Protein AF-A0A3P6BWA5-F1 (afdb_monomer_lite)

Structure (mmCIF, N/CA/C/O backbone):
data_AF-A0A3P6BWA5-F1
#
_entry.id   AF-A0A3P6BWA5-F1
#
loop_
_atom_site.group_PDB
_atom_site.id
_atom_site.type_symbol
_atom_site.label_atom_id
_atom_site.label_alt_id
_atom_site.label_comp_id
_atom_site.label_asym_id
_atom_site.label_entity_id
_atom_site.label_seq_id
_atom_site.pdbx_PDB_ins_code
_atom_site.Cartn_x
_atom_site.Cartn_y
_atom_site.Cartn_z
_atom_site.occupancy
_atom_site.B_iso_or_equiv
_atom_site.auth_seq_id
_atom_site.auth_comp_id
_atom_site.auth_asym_id
_atom_site.auth_atom_id
_atom_site.pdbx_PDB_model_num
ATOM 1 N N . MET A 1 1 ? -13.172 -17.574 16.813 1.00 36.91 1 MET A N 1
ATOM 2 C CA . MET A 1 1 ? -14.258 -17.615 15.814 1.00 36.91 1 MET A CA 1
ATOM 3 C C . MET A 1 1 ? -13.708 -16.958 14.559 1.00 36.91 1 MET A C 1
ATOM 5 O O . MET A 1 1 ? -13.456 -15.763 14.593 1.00 36.91 1 MET A O 1
ATOM 9 N N . LEU A 1 2 ? -13.372 -17.737 13.526 1.00 39.84 2 LEU A N 1
ATOM 10 C CA . LEU A 1 2 ? -12.941 -17.176 12.243 1.00 39.84 2 LEU A CA 1
ATOM 11 C C . LEU A 1 2 ? -14.168 -16.511 11.616 1.00 39.84 2 LEU A C 1
ATOM 13 O O . LEU A 1 2 ? -15.135 -17.195 11.285 1.00 39.84 2 LEU A O 1
ATOM 17 N N . LEU A 1 3 ? -14.155 -15.180 11.544 1.00 53.38 3 LEU A N 1
ATOM 18 C CA . LEU A 1 3 ? -15.090 -14.431 10.709 1.00 53.38 3 LEU A CA 1
ATOM 19 C C . LEU A 1 3 ? -14.993 -15.007 9.293 1.00 53.38 3 LEU A C 1
ATOM 21 O O . LEU A 1 3 ? -13.889 -15.309 8.837 1.00 53.38 3 LEU A O 1
ATOM 25 N N . ALA A 1 4 ? -16.138 -15.225 8.643 1.00 65.06 4 ALA A N 1
ATOM 26 C CA . ALA A 1 4 ? -16.186 -15.714 7.270 1.00 65.06 4 ALA A CA 1
ATOM 27 C C . ALA A 1 4 ? -15.177 -14.932 6.412 1.00 65.06 4 ALA A C 1
ATOM 29 O O . ALA A 1 4 ? -15.074 -13.711 6.544 1.00 65.06 4 ALA A O 1
ATOM 30 N N . GLY A 1 5 ? -14.390 -15.647 5.602 1.00 67.75 5 GLY A N 1
ATOM 31 C CA . GLY A 1 5 ? -13.383 -15.028 4.744 1.00 67.75 5 GLY A CA 1
ATOM 32 C C . GLY A 1 5 ? -13.990 -13.964 3.823 1.00 67.75 5 GLY A C 1
ATOM 33 O O . GLY A 1 5 ? -15.204 -13.922 3.614 1.00 67.75 5 GLY A O 1
ATOM 34 N N . VAL A 1 6 ? -13.143 -13.102 3.260 1.00 75.12 6 VAL A N 1
ATOM 35 C CA . VAL A 1 6 ? -13.567 -12.060 2.309 1.00 75.12 6 VAL A CA 1
ATOM 36 C C . VAL A 1 6 ? -14.347 -12.712 1.164 1.00 75.12 6 VAL A C 1
ATOM 38 O O . VAL A 1 6 ? -13.850 -13.646 0.541 1.00 75.12 6 VAL A O 1
ATOM 41 N N . HIS A 1 7 ? -15.571 -12.261 0.880 1.00 76.06 7 HIS A N 1
ATOM 42 C CA . HIS A 1 7 ? -16.375 -12.840 -0.203 1.00 76.06 7 HIS A CA 1
ATOM 43 C C . HIS A 1 7 ? -15.682 -12.625 -1.558 1.00 76.06 7 HIS A C 1
ATOM 45 O O . HIS A 1 7 ? -15.179 -11.538 -1.822 1.00 76.06 7 HIS A O 1
ATOM 51 N N . SER A 1 8 ? -15.738 -13.617 -2.452 1.00 78.31 8 SER A N 1
ATOM 52 C CA . SER A 1 8 ? -15.139 -13.579 -3.802 1.00 78.31 8 SER A CA 1
ATOM 53 C C . SER A 1 8 ? -15.430 -12.318 -4.630 1.00 78.31 8 SER A C 1
ATOM 55 O O . SER A 1 8 ? -14.598 -11.919 -5.428 1.00 78.31 8 SER A O 1
ATOM 57 N N . ARG A 1 9 ? -16.572 -11.646 -4.427 1.00 80.00 9 ARG A N 1
ATOM 58 C CA . ARG A 1 9 ? -16.915 -10.379 -5.100 1.00 80.00 9 ARG A CA 1
ATOM 59 C C . ARG A 1 9 ? -15.994 -9.207 -4.740 1.00 80.00 9 ARG A C 1
ATOM 61 O O . ARG A 1 9 ? -16.037 -8.186 -5.412 1.00 80.00 9 ARG A O 1
ATOM 68 N N . TYR A 1 10 ? -15.261 -9.329 -3.637 1.00 75.38 10 TYR A N 1
ATOM 69 C CA . TYR A 1 10 ? -14.281 -8.359 -3.152 1.00 75.38 10 TYR A CA 1
ATOM 70 C C . TYR A 1 10 ? -12.844 -8.864 -3.338 1.00 75.38 10 TYR A C 1
ATOM 72 O O . TYR A 1 10 ? -11.907 -8.225 -2.866 1.00 75.38 10 TYR A O 1
ATOM 80 N N . GLN A 1 11 ? -12.684 -10.026 -3.978 1.00 75.50 11 GLN A N 1
ATOM 81 C CA . GLN A 1 11 ? -11.392 -10.595 -4.322 1.00 75.50 11 GLN A CA 1
ATOM 82 C C . GLN A 1 11 ? -11.085 -10.332 -5.798 1.00 75.50 11 GLN A C 1
ATOM 84 O O . GLN A 1 11 ? -11.992 -10.267 -6.630 1.00 75.50 11 GLN A O 1
ATOM 89 N N . SER A 1 12 ? -9.806 -10.212 -6.123 1.00 70.88 12 SER A N 1
ATOM 90 C CA . SER A 1 12 ? -9.309 -10.223 -7.492 1.00 70.88 12 SER A CA 1
ATOM 91 C C . SER A 1 12 ? -9.090 -11.642 -8.011 1.00 70.88 12 SER A C 1
ATOM 93 O O . SER A 1 12 ? -9.309 -12.626 -7.302 1.00 70.88 12 SER A O 1
ATOM 95 N N . GLU A 1 13 ? -8.650 -11.761 -9.266 1.00 70.50 13 GLU A N 1
ATOM 96 C CA . GLU A 1 13 ? -8.336 -13.049 -9.901 1.00 70.50 13 GLU A CA 1
ATOM 97 C C . GLU A 1 13 ? -7.227 -13.817 -9.163 1.00 70.50 13 GLU A C 1
ATOM 99 O O . GLU A 1 13 ? -7.197 -15.043 -9.201 1.00 70.50 13 GLU A O 1
ATOM 104 N N . SER A 1 14 ? -6.354 -13.112 -8.434 1.00 66.62 14 SER A N 1
ATOM 105 C CA . SER A 1 14 ? -5.323 -13.701 -7.571 1.00 66.62 14 SER A CA 1
ATOM 106 C C . SER A 1 14 ? -5.822 -14.028 -6.157 1.00 66.62 14 SER A C 1
ATOM 108 O O . SER A 1 14 ? -5.020 -14.342 -5.280 1.00 66.62 14 SER A O 1
ATOM 110 N N . HIS A 1 15 ? -7.134 -13.937 -5.911 1.00 68.62 15 HIS A N 1
ATOM 111 C CA . HIS A 1 15 ? -7.774 -14.068 -4.596 1.00 68.62 15 HIS A CA 1
ATOM 112 C C . HIS A 1 15 ? -7.349 -13.012 -3.558 1.00 68.62 15 HIS A C 1
ATOM 114 O O . HIS A 1 15 ? -7.723 -13.104 -2.386 1.00 68.62 15 HIS A O 1
ATOM 120 N N . GLY A 1 16 ? -6.594 -11.995 -3.984 1.00 69.12 16 GLY A N 1
ATOM 121 C CA . GLY A 1 16 ? -6.207 -10.842 -3.178 1.00 69.12 16 GLY A CA 1
ATOM 122 C C . GLY A 1 16 ? -7.238 -9.718 -3.229 1.00 69.12 16 GLY A C 1
ATOM 123 O O . GLY A 1 16 ? -8.313 -9.857 -3.801 1.00 69.12 16 GLY A O 1
ATOM 124 N N . VAL A 1 17 ? -6.909 -8.577 -2.629 1.00 73.75 17 VAL A N 1
ATOM 125 C CA . VAL A 1 17 ? -7.704 -7.349 -2.742 1.00 73.75 17 VAL A CA 1
ATOM 126 C C . VAL A 1 17 ? -6.917 -6.358 -3.590 1.00 73.75 17 VAL A C 1
ATOM 128 O O . VAL A 1 17 ? -5.851 -5.916 -3.178 1.00 73.75 17 VAL A O 1
ATOM 131 N N . ASP A 1 18 ? -7.456 -5.965 -4.743 1.00 69.06 18 ASP A N 1
ATOM 132 C CA . ASP A 1 18 ? -6.756 -5.041 -5.652 1.00 69.06 18 ASP A CA 1
ATOM 133 C C . ASP A 1 18 ? -7.045 -3.560 -5.349 1.00 69.06 18 ASP A C 1
ATOM 135 O O . ASP A 1 18 ? -6.235 -2.673 -5.650 1.00 69.06 18 ASP A O 1
ATOM 139 N N . ARG A 1 19 ? -8.225 -3.271 -4.784 1.00 78.31 19 ARG A N 1
ATOM 140 C CA . ARG A 1 19 ? -8.726 -1.917 -4.510 1.00 78.31 19 ARG A CA 1
ATOM 141 C C . ARG A 1 19 ? -9.339 -1.843 -3.121 1.00 78.31 19 ARG A C 1
ATOM 143 O O . ARG A 1 19 ? -10.356 -2.474 -2.841 1.00 78.31 19 ARG A O 1
ATOM 150 N N . LEU A 1 20 ? -8.726 -1.045 -2.250 1.00 85.00 20 LEU A N 1
ATOM 151 C CA . LEU A 1 20 ? -9.186 -0.874 -0.870 1.00 85.00 20 LEU A CA 1
ATOM 152 C C . LEU A 1 20 ? -10.557 -0.188 -0.803 1.00 85.00 20 LEU A C 1
ATOM 154 O O . LEU A 1 20 ? -11.307 -0.398 0.144 1.00 85.00 20 LEU A O 1
ATOM 158 N N . GLU A 1 21 ? -10.911 0.606 -1.809 1.00 86.88 21 GLU A N 1
ATOM 159 C CA . GLU A 1 21 ? -12.203 1.285 -1.897 1.00 86.88 21 GLU A CA 1
ATOM 160 C C . GLU A 1 21 ? -13.352 0.282 -2.036 1.00 86.88 21 GLU A C 1
ATOM 162 O O . GLU A 1 21 ? -14.410 0.465 -1.432 1.00 86.88 21 GLU A O 1
ATOM 167 N N . ASP A 1 22 ? -13.118 -0.808 -2.769 1.00 84.38 22 ASP A N 1
ATOM 168 C CA . ASP A 1 22 ? -14.119 -1.844 -3.022 1.00 84.38 22 ASP A CA 1
ATOM 169 C C . ASP A 1 22 ? -14.401 -2.678 -1.761 1.00 84.38 22 ASP A C 1
ATOM 171 O O . ASP A 1 22 ? -15.480 -3.258 -1.628 1.00 84.38 22 ASP A O 1
ATOM 175 N N . LEU A 1 23 ? -13.479 -2.678 -0.789 1.00 85.31 23 LEU A N 1
ATOM 176 C CA . LEU A 1 23 ? -13.683 -3.288 0.527 1.00 85.31 23 LEU A CA 1
ATOM 177 C C . LEU A 1 23 ? -14.547 -2.451 1.465 1.00 85.31 23 LEU A C 1
ATOM 179 O O . LEU A 1 23 ? -15.034 -2.987 2.459 1.00 85.31 23 LEU A O 1
ATOM 183 N N . ARG A 1 24 ? -14.754 -1.158 1.197 1.00 88.56 24 ARG A N 1
ATOM 184 C CA . ARG A 1 24 ? -15.470 -0.281 2.133 1.00 88.56 24 ARG A CA 1
ATOM 185 C C . ARG A 1 24 ? -16.857 -0.816 2.520 1.00 88.56 24 ARG A C 1
ATOM 187 O O . ARG A 1 24 ? -17.118 -0.858 3.722 1.00 88.56 24 ARG A O 1
ATOM 194 N N . PRO A 1 25 ? -17.718 -1.272 1.585 1.00 87.88 25 PRO A N 1
ATOM 195 C CA . PRO A 1 25 ? -19.013 -1.850 1.945 1.00 87.88 25 PRO A CA 1
ATOM 196 C C . PRO A 1 25 ? -18.857 -3.105 2.807 1.00 87.88 25 PRO A C 1
ATOM 198 O O . PRO A 1 25 ? -19.543 -3.261 3.805 1.00 87.88 25 PRO A O 1
ATOM 201 N N . PHE A 1 26 ? -17.900 -3.978 2.478 1.00 86.06 26 PHE A N 1
ATOM 202 C CA . PHE A 1 26 ? -17.639 -5.181 3.269 1.00 86.06 26 PHE A CA 1
ATOM 203 C C . PHE A 1 26 ? -17.232 -4.840 4.709 1.00 86.06 26 PHE A C 1
ATOM 205 O O . PHE A 1 26 ? -17.772 -5.404 5.658 1.00 86.06 26 PHE A O 1
ATOM 212 N N . MET A 1 27 ? -16.311 -3.890 4.873 1.00 88.00 27 MET A N 1
ATOM 213 C CA . MET A 1 27 ? -15.753 -3.522 6.173 1.00 88.00 27 MET A CA 1
ATOM 214 C C . MET A 1 27 ? -16.751 -2.744 7.040 1.00 88.00 27 MET A C 1
ATOM 216 O O . MET A 1 27 ? -16.836 -2.995 8.242 1.00 88.00 27 MET A O 1
ATOM 220 N N . VAL A 1 28 ? -17.505 -1.811 6.451 1.00 91.12 28 VAL A N 1
ATOM 221 C CA . VAL A 1 28 ? -18.445 -0.951 7.187 1.00 91.12 28 VAL A CA 1
ATOM 222 C C . VAL A 1 28 ? -19.795 -1.639 7.375 1.00 91.12 28 VAL A C 1
ATOM 224 O O . VAL A 1 28 ? -20.250 -1.779 8.509 1.00 91.12 28 VAL A O 1
ATOM 227 N N . ASP A 1 29 ? -20.416 -2.133 6.301 1.00 89.12 29 ASP A N 1
ATOM 228 C CA . ASP A 1 29 ? -21.755 -2.740 6.372 1.00 89.12 29 ASP A CA 1
ATOM 229 C C . ASP A 1 29 ? -21.708 -4.107 7.071 1.00 89.12 29 ASP A C 1
ATOM 231 O O . ASP A 1 29 ? -22.666 -4.511 7.727 1.00 89.12 29 ASP A O 1
ATOM 235 N N . GLY A 1 30 ? -20.568 -4.803 6.981 1.00 85.88 30 GLY A N 1
ATOM 236 C CA . GLY A 1 30 ? -20.289 -6.018 7.748 1.00 85.88 30 GLY A CA 1
ATOM 237 C C . GLY A 1 30 ? -19.991 -5.771 9.232 1.00 85.88 30 GLY A C 1
ATOM 238 O O . GLY A 1 30 ? -19.834 -6.731 9.982 1.00 85.88 30 GLY A O 1
ATOM 239 N N . GLY A 1 31 ? -19.905 -4.509 9.670 1.00 86.50 31 GLY A N 1
ATOM 240 C CA . GLY A 1 31 ? -19.686 -4.137 11.070 1.00 86.50 31 GLY A CA 1
ATOM 241 C C . GLY A 1 31 ? -18.262 -4.369 11.587 1.00 86.50 31 GLY A C 1
ATOM 242 O O . GLY A 1 31 ? -18.056 -4.360 12.800 1.00 86.50 31 GLY A O 1
ATOM 243 N N . TYR A 1 32 ? -17.278 -4.571 10.703 1.00 85.19 32 TYR A N 1
ATOM 244 C CA . TYR A 1 32 ? -15.873 -4.768 11.086 1.00 85.19 32 TYR A CA 1
ATOM 245 C C . TYR A 1 32 ? -15.211 -3.464 11.537 1.00 85.19 32 TYR A C 1
ATOM 247 O O . TYR A 1 32 ? -14.385 -3.466 12.448 1.00 85.19 32 TYR A O 1
ATOM 255 N N . VAL A 1 33 ? -15.570 -2.345 10.905 1.00 86.44 33 VAL A N 1
ATOM 256 C CA . VAL A 1 33 ? -15.115 -1.000 11.274 1.00 86.44 33 VAL A CA 1
ATOM 257 C C . VAL A 1 33 ? -16.279 -0.022 11.219 1.00 86.44 33 VAL A C 1
ATOM 259 O O . VAL A 1 33 ? -17.200 -0.173 10.423 1.00 86.44 33 VAL A O 1
ATOM 262 N N . ARG A 1 34 ? -16.224 1.028 12.044 1.00 89.75 34 ARG A N 1
ATOM 263 C CA . ARG A 1 34 ? -17.218 2.111 12.000 1.00 89.75 34 ARG A CA 1
ATOM 264 C C . ARG A 1 34 ? -17.107 2.939 10.718 1.00 89.75 34 ARG A C 1
ATOM 266 O O . ARG A 1 34 ? -18.112 3.389 10.182 1.00 89.75 34 ARG A O 1
ATOM 273 N N . GLU A 1 35 ? -15.882 3.178 10.268 1.00 91.12 35 GLU A N 1
ATOM 274 C CA . GLU A 1 35 ? -15.579 3.969 9.084 1.00 91.12 35 GLU A CA 1
ATOM 275 C C . GLU A 1 35 ? -14.278 3.461 8.461 1.00 91.12 35 GLU A C 1
ATOM 277 O O . GLU A 1 35 ? -13.362 3.041 9.168 1.00 91.12 35 GLU A O 1
ATOM 282 N N . MET A 1 36 ? -14.206 3.512 7.133 1.00 90.88 36 MET A N 1
ATOM 283 C CA . MET A 1 36 ? -12.998 3.237 6.365 1.00 90.88 36 MET A CA 1
ATOM 284 C C . MET A 1 36 ? -12.712 4.436 5.464 1.00 90.88 36 MET A C 1
ATOM 286 O O . MET A 1 36 ? -13.554 4.815 4.645 1.00 90.88 36 MET A O 1
ATOM 290 N N . ILE A 1 37 ? -11.526 5.018 5.632 1.00 91.56 37 ILE A N 1
ATOM 291 C CA . ILE A 1 37 ? -11.030 6.157 4.857 1.00 91.56 37 ILE A CA 1
ATOM 292 C C . ILE A 1 37 ? -9.836 5.665 4.049 1.00 91.56 37 ILE A C 1
ATOM 294 O O . ILE A 1 37 ? -8.871 5.153 4.615 1.00 91.56 37 ILE A O 1
ATOM 298 N N . VAL A 1 38 ? -9.911 5.806 2.728 1.00 91.62 38 VAL A N 1
ATOM 299 C CA . VAL A 1 38 ? -8.822 5.427 1.825 1.00 91.62 38 VAL A CA 1
ATOM 300 C C . VAL A 1 38 ? -8.097 6.689 1.375 1.00 91.62 38 VAL A C 1
ATOM 302 O O . VAL A 1 38 ? -8.711 7.610 0.837 1.00 91.62 38 VAL A O 1
ATOM 305 N N . HIS A 1 39 ? -6.789 6.732 1.617 1.00 92.56 39 HIS A N 1
ATOM 306 C CA . HIS A 1 39 ? -5.918 7.825 1.202 1.00 92.56 39 HIS A CA 1
ATOM 307 C C . HIS A 1 39 ? -5.071 7.391 0.007 1.00 92.56 39 HIS A C 1
ATOM 309 O O . HIS A 1 39 ? -4.518 6.292 -0.013 1.00 92.56 39 HIS A O 1
ATOM 315 N N . HIS A 1 40 ? -4.934 8.274 -0.978 1.00 90.38 40 HIS A N 1
ATOM 316 C CA . HIS A 1 40 ? -4.129 8.014 -2.164 1.00 90.38 40 HIS A CA 1
ATOM 317 C C . HIS A 1 40 ? -2.837 8.811 -2.133 1.00 90.38 40 HIS A C 1
ATOM 319 O O . HIS A 1 40 ? -2.862 10.029 -1.957 1.00 90.38 40 HIS A O 1
ATOM 325 N N . ARG A 1 41 ? -1.719 8.128 -2.395 1.00 88.56 41 ARG A N 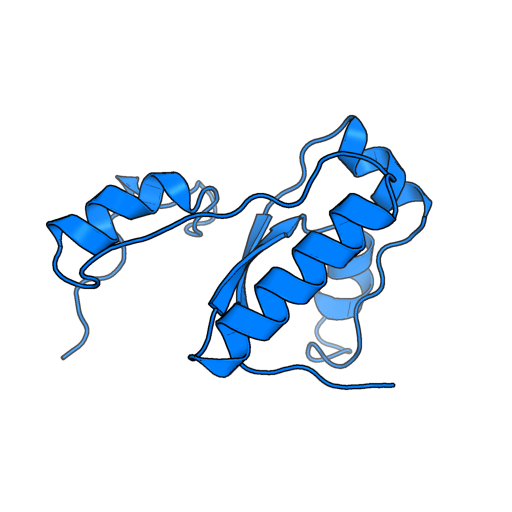1
ATOM 326 C CA . ARG A 1 41 ? -0.441 8.798 -2.626 1.00 88.56 41 ARG A CA 1
ATOM 327 C C . ARG A 1 41 ? -0.564 9.725 -3.848 1.00 88.56 41 ARG A C 1
ATOM 329 O O . ARG A 1 41 ? -1.057 9.256 -4.883 1.00 88.56 41 ARG A O 1
ATOM 336 N N . PRO A 1 42 ? -0.102 10.987 -3.769 1.00 86.81 42 PRO A N 1
ATOM 337 C CA . PRO A 1 42 ? -0.116 11.906 -4.902 1.00 86.81 42 PRO A CA 1
ATOM 338 C C . PRO A 1 42 ? 0.625 11.308 -6.099 1.00 86.81 42 PRO A C 1
ATOM 340 O O . PRO A 1 42 ? 1.684 10.686 -5.945 1.00 86.81 42 PRO A O 1
ATOM 343 N N . ARG A 1 43 ? 0.071 11.489 -7.302 1.00 80.38 43 ARG A N 1
ATOM 344 C CA . ARG A 1 43 ? 0.733 11.088 -8.547 1.00 80.38 43 ARG A CA 1
ATOM 345 C C . ARG A 1 43 ? 1.667 12.210 -8.990 1.00 80.38 43 ARG A C 1
ATOM 347 O O . ARG A 1 43 ? 1.194 13.267 -9.385 1.00 80.38 43 ARG A O 1
ATOM 354 N N . GLY A 1 44 ? 2.975 11.969 -8.945 1.00 81.00 44 GLY A N 1
ATOM 355 C CA . GLY A 1 44 ? 3.990 12.925 -9.388 1.00 81.00 44 GLY A CA 1
ATOM 356 C C . GLY A 1 44 ? 5.188 12.993 -8.446 1.00 81.00 44 GLY A C 1
ATOM 357 O O . GLY A 1 44 ? 5.302 12.208 -7.509 1.00 81.00 44 GLY A O 1
ATOM 358 N N . PHE A 1 45 ? 6.071 13.958 -8.702 1.00 83.38 45 PHE A N 1
ATOM 359 C CA . PHE A 1 45 ? 7.333 14.138 -7.975 1.00 83.38 45 PHE A CA 1
ATOM 360 C C . PHE A 1 45 ? 7.391 15.460 -7.195 1.00 83.38 45 PHE A C 1
ATOM 362 O O . PHE A 1 45 ? 8.471 15.958 -6.888 1.00 83.38 45 PHE A O 1
ATOM 369 N N . VAL A 1 46 ? 6.235 16.059 -6.884 1.00 91.00 46 VAL A N 1
ATOM 370 C CA . VAL A 1 46 ? 6.181 17.271 -6.057 1.00 91.00 46 VAL A CA 1
ATOM 371 C C . VAL A 1 46 ? 6.573 16.899 -4.629 1.00 91.00 46 VAL A C 1
ATOM 373 O O . VAL A 1 46 ? 5.796 16.286 -3.903 1.00 91.00 46 VAL A O 1
ATOM 376 N N . GLN A 1 47 ? 7.793 17.264 -4.231 1.00 90.94 47 GLN A N 1
ATOM 377 C CA . GLN A 1 47 ? 8.382 16.843 -2.957 1.00 90.94 47 GLN A CA 1
ATOM 378 C C . GLN A 1 47 ? 7.515 17.203 -1.743 1.00 90.94 47 GLN A C 1
ATOM 380 O O . GLN A 1 47 ? 7.396 16.398 -0.827 1.00 90.94 47 GLN A O 1
ATOM 385 N N . ALA A 1 48 ? 6.896 18.388 -1.744 1.00 94.31 48 ALA A N 1
ATOM 386 C CA . ALA A 1 48 ? 6.030 18.829 -0.651 1.00 94.31 48 ALA A CA 1
ATOM 387 C C . ALA A 1 48 ? 4.836 17.880 -0.455 1.00 94.31 48 ALA A C 1
ATOM 389 O O . ALA A 1 48 ? 4.633 17.376 0.642 1.00 94.31 48 ALA A O 1
ATOM 390 N N . GLU A 1 49 ? 4.125 17.541 -1.533 1.00 93.25 49 GLU A N 1
ATOM 391 C CA . GLU A 1 49 ? 2.979 16.626 -1.479 1.00 93.25 49 GLU A CA 1
ATOM 392 C C . GLU A 1 49 ? 3.388 15.212 -1.050 1.00 93.25 49 GLU A C 1
ATOM 394 O O . GLU A 1 49 ? 2.654 14.539 -0.325 1.00 93.25 49 GLU A O 1
ATOM 399 N N . GLN A 1 50 ? 4.565 14.749 -1.487 1.00 90.25 50 GLN A N 1
ATOM 400 C CA . GLN A 1 50 ? 5.095 13.455 -1.058 1.00 90.25 50 GLN A CA 1
ATOM 401 C C . GLN A 1 50 ? 5.403 13.464 0.442 1.00 90.25 50 GLN A C 1
ATOM 403 O O . GLN A 1 50 ? 4.976 12.553 1.144 1.00 90.25 50 GLN A O 1
ATOM 408 N N . ASN A 1 51 ? 6.067 14.507 0.945 1.00 93.56 51 ASN A N 1
ATOM 409 C CA . ASN A 1 51 ? 6.375 14.650 2.369 1.00 93.56 51 ASN A CA 1
ATOM 410 C C . ASN A 1 51 ? 5.104 14.731 3.226 1.00 93.56 51 ASN A C 1
ATOM 412 O O . ASN A 1 51 ? 5.033 14.088 4.271 1.00 93.56 51 ASN A O 1
ATOM 416 N N . ASP A 1 52 ? 4.093 15.474 2.774 1.00 95.31 52 ASP A N 1
ATOM 417 C CA . ASP A 1 52 ? 2.804 15.574 3.463 1.00 95.31 52 ASP A CA 1
ATOM 418 C C . ASP A 1 52 ? 2.104 14.212 3.549 1.00 95.31 52 ASP A C 1
ATOM 420 O O . ASP A 1 52 ? 1.513 13.870 4.577 1.00 95.31 52 ASP A O 1
ATOM 424 N N . PHE A 1 53 ? 2.211 13.399 2.494 1.00 94.44 53 PHE A N 1
ATOM 425 C CA . PHE A 1 53 ? 1.668 12.045 2.489 1.00 94.44 53 PHE A CA 1
ATOM 426 C C . PHE A 1 53 ? 2.432 11.101 3.427 1.00 94.44 53 PHE A C 1
ATOM 428 O O . PHE A 1 53 ? 1.801 10.329 4.148 1.00 94.44 53 PHE A O 1
ATOM 435 N N . GLU A 1 54 ? 3.764 11.177 3.474 1.00 92.81 54 GLU A N 1
ATOM 436 C CA . GLU A 1 54 ? 4.552 10.397 4.439 1.00 92.81 54 GLU A CA 1
ATOM 437 C C . GLU A 1 54 ? 4.190 10.800 5.883 1.00 92.81 54 GLU A C 1
ATOM 439 O O . GLU A 1 54 ? 3.878 9.938 6.704 1.00 92.81 54 GLU A O 1
ATOM 444 N N . MET A 1 55 ? 4.088 12.103 6.187 1.00 95.19 55 MET A N 1
ATOM 445 C CA . MET A 1 55 ? 3.635 12.583 7.504 1.00 95.19 55 MET A CA 1
ATOM 446 C C . MET A 1 55 ? 2.232 12.079 7.867 1.00 95.19 55 MET A C 1
ATOM 448 O O . MET A 1 55 ? 1.964 11.761 9.029 1.00 95.19 55 MET A O 1
ATOM 452 N N . LEU A 1 56 ? 1.318 11.990 6.897 1.00 95.50 56 LEU A N 1
ATOM 453 C CA . LEU A 1 56 ? -0.004 11.403 7.111 1.00 95.50 56 LEU A CA 1
ATOM 454 C C . LEU A 1 56 ? 0.099 9.935 7.547 1.00 95.50 56 LEU A C 1
ATOM 456 O O . LEU A 1 56 ? -0.559 9.556 8.516 1.00 95.50 56 LEU A O 1
ATOM 460 N N . ILE A 1 57 ? 0.922 9.123 6.874 1.00 94.06 57 ILE A N 1
ATOM 461 C CA . ILE A 1 57 ? 1.127 7.712 7.238 1.00 94.06 57 ILE A CA 1
ATOM 462 C C . ILE A 1 57 ? 1.655 7.609 8.670 1.00 94.06 57 ILE A C 1
ATOM 464 O O . ILE A 1 57 ? 1.122 6.832 9.462 1.00 94.06 57 ILE A O 1
ATOM 468 N N . GLU A 1 58 ? 2.648 8.421 9.033 1.00 94.06 58 GLU A N 1
ATOM 469 C CA . GLU A 1 58 ? 3.209 8.422 10.387 1.00 94.06 58 GLU A CA 1
ATOM 470 C C . GLU A 1 58 ? 2.164 8.782 11.452 1.00 94.06 58 GLU A C 1
ATOM 472 O O . GLU A 1 58 ? 2.046 8.102 12.475 1.00 94.06 58 GLU A O 1
ATOM 477 N N . ASN A 1 59 ? 1.353 9.810 11.191 1.00 95.19 59 ASN A N 1
ATOM 478 C CA . ASN A 1 59 ? 0.278 10.235 12.087 1.00 95.19 59 ASN A CA 1
ATOM 479 C C . ASN A 1 59 ? -0.817 9.170 12.252 1.00 95.19 59 ASN A C 1
ATOM 481 O O . ASN A 1 59 ? -1.444 9.086 13.313 1.00 95.19 59 ASN A O 1
ATOM 485 N N . LEU A 1 60 ? -1.078 8.374 11.212 1.00 94.44 60 LEU A N 1
ATOM 486 C CA . LEU A 1 60 ? -2.009 7.248 11.276 1.00 94.44 60 LEU A CA 1
ATOM 487 C C . LEU A 1 60 ? -1.403 6.074 12.055 1.00 94.44 60 LEU A C 1
ATOM 489 O O . LEU A 1 60 ? -2.065 5.543 12.946 1.00 94.44 60 LEU A O 1
ATOM 493 N N . LEU A 1 61 ? -0.136 5.736 11.798 1.00 93.81 61 LEU A N 1
ATOM 494 C CA . LEU A 1 61 ? 0.583 4.667 12.498 1.00 93.81 61 LEU A CA 1
ATOM 495 C C . LEU A 1 61 ? 0.702 4.910 14.005 1.00 93.81 61 LEU A C 1
ATOM 497 O O . LEU A 1 61 ? 0.635 3.965 14.787 1.00 93.81 61 LEU A O 1
ATOM 501 N N . ALA A 1 62 ? 0.803 6.171 14.432 1.00 93.19 62 ALA A N 1
ATOM 502 C CA . ALA A 1 62 ? 0.785 6.535 15.849 1.00 93.19 62 ALA A CA 1
ATOM 503 C C . ALA A 1 62 ? -0.529 6.157 16.566 1.00 93.19 62 ALA A C 1
ATOM 505 O O . ALA A 1 62 ? -0.553 6.050 17.792 1.00 93.19 62 ALA A O 1
ATOM 506 N N . LYS A 1 63 ? -1.627 5.962 15.822 1.00 92.38 63 LYS A N 1
ATOM 507 C CA . LYS A 1 63 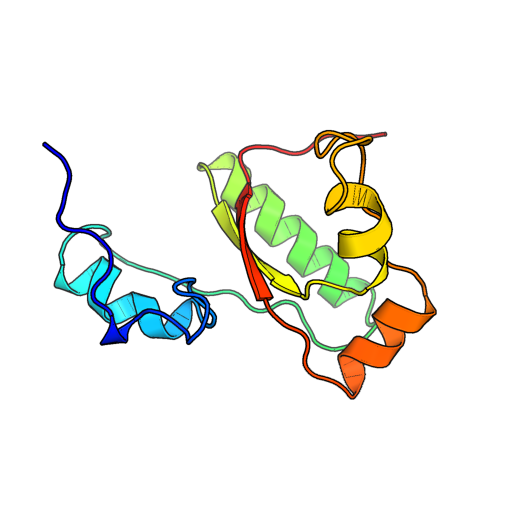? -2.938 5.565 16.363 1.00 92.38 63 LYS A CA 1
ATOM 508 C C . LYS A 1 63 ? -3.169 4.055 16.298 1.00 92.38 63 LYS A C 1
ATOM 510 O O . LYS A 1 63 ? -3.988 3.544 17.058 1.00 92.38 63 LYS A O 1
ATOM 515 N N . GLY A 1 64 ? -2.478 3.351 15.404 1.00 90.44 64 GLY A N 1
ATOM 516 C CA . GLY A 1 64 ? -2.582 1.905 15.244 1.00 90.44 64 GLY A CA 1
ATOM 517 C C . GLY A 1 64 ? -2.089 1.420 13.878 1.00 90.44 64 GLY A C 1
ATOM 518 O O . GLY A 1 64 ? -1.657 2.225 13.056 1.00 90.44 64 GLY A O 1
ATOM 519 N N . PRO A 1 65 ? -2.160 0.104 13.617 1.00 91.50 65 PRO A N 1
ATOM 520 C CA . PRO A 1 65 ? -1.730 -0.469 12.347 1.00 91.50 65 PRO A CA 1
ATOM 521 C C . PRO A 1 65 ? -2.513 0.093 11.157 1.00 91.50 65 PRO A C 1
ATOM 523 O O . PRO A 1 65 ? -3.723 0.313 11.246 1.00 91.50 65 PRO A O 1
ATOM 526 N N . VAL A 1 66 ? -1.832 0.283 10.028 1.00 92.44 66 VAL A N 1
ATOM 527 C CA . VAL A 1 66 ? -2.412 0.867 8.811 1.00 92.44 66 VAL A CA 1
ATOM 528 C C . VAL A 1 66 ? -2.349 -0.147 7.678 1.00 92.44 66 VAL A C 1
ATOM 530 O O . VAL A 1 66 ? -1.278 -0.650 7.347 1.00 92.44 66 VAL A O 1
ATOM 533 N N . VAL A 1 67 ? -3.493 -0.438 7.060 1.00 90.62 67 VAL A N 1
ATOM 534 C CA . VAL A 1 67 ? -3.540 -1.243 5.834 1.00 90.62 67 VAL A CA 1
ATOM 535 C C . VAL A 1 67 ? -3.127 -0.365 4.659 1.00 90.62 67 VAL A C 1
ATOM 537 O O . VAL A 1 67 ? -3.701 0.704 4.454 1.00 90.62 67 VAL A O 1
ATOM 540 N N . VAL A 1 68 ? -2.159 -0.821 3.871 1.00 90.62 68 VAL A N 1
ATOM 541 C CA . VAL A 1 68 ? -1.699 -0.129 2.664 1.00 90.62 68 VAL A CA 1
ATOM 542 C C . VAL A 1 68 ? -1.732 -1.068 1.472 1.00 90.62 68 VAL A C 1
ATOM 544 O O . VAL A 1 68 ? -1.479 -2.262 1.601 1.00 90.62 68 VAL A O 1
ATOM 547 N N . ALA A 1 69 ? -2.030 -0.513 0.302 1.00 89.31 69 ALA A N 1
ATOM 548 C CA . ALA A 1 69 ? -1.844 -1.184 -0.974 1.00 89.31 69 ALA A CA 1
ATOM 549 C C . ALA A 1 69 ? -0.689 -0.503 -1.709 1.00 89.31 69 ALA A C 1
ATOM 551 O O . ALA A 1 69 ? -0.714 0.719 -1.886 1.00 89.31 69 ALA A O 1
ATOM 552 N N . PHE A 1 70 ? 0.305 -1.275 -2.133 1.00 87.75 70 PHE A N 1
ATOM 553 C CA . PHE A 1 70 ? 1.429 -0.766 -2.915 1.00 87.75 70 PHE A CA 1
ATOM 554 C C . PHE A 1 70 ? 1.554 -1.512 -4.242 1.00 87.75 70 PHE A C 1
ATOM 556 O O . PHE A 1 70 ? 1.072 -2.634 -4.389 1.00 87.75 70 PHE A O 1
ATOM 563 N N . ASP A 1 71 ? 2.154 -0.836 -5.218 1.00 88.38 71 ASP A N 1
ATOM 564 C CA . ASP A 1 71 ? 2.422 -1.385 -6.542 1.00 88.38 71 ASP A CA 1
ATOM 565 C C . ASP A 1 71 ? 3.610 -2.363 -6.433 1.00 88.38 71 ASP A C 1
ATOM 567 O O . ASP A 1 71 ? 4.673 -1.993 -5.932 1.00 88.38 71 ASP A O 1
ATOM 571 N N . VAL A 1 72 ? 3.419 -3.607 -6.872 1.00 87.62 72 VAL A N 1
ATOM 572 C CA . VAL A 1 72 ? 4.459 -4.642 -6.909 1.00 87.62 72 VAL A CA 1
ATOM 573 C C . VAL A 1 72 ? 5.274 -4.442 -8.176 1.00 87.62 72 VAL A C 1
ATOM 575 O O . VAL A 1 72 ? 4.786 -4.656 -9.288 1.00 87.62 72 VAL A O 1
ATOM 578 N N . PHE A 1 73 ? 6.505 -3.973 -8.005 1.00 89.44 73 PHE A N 1
ATOM 579 C CA . PHE A 1 73 ? 7.433 -3.785 -9.111 1.00 89.44 73 PHE A CA 1
ATOM 580 C C . PHE A 1 73 ? 8.208 -5.075 -9.414 1.00 89.44 73 PHE A C 1
ATOM 582 O O . PHE A 1 73 ? 8.376 -5.890 -8.508 1.00 89.44 73 PHE A O 1
ATOM 589 N N . PRO A 1 74 ? 8.732 -5.248 -10.641 1.00 88.06 74 PRO A N 1
ATOM 590 C CA . PRO A 1 74 ? 9.566 -6.402 -10.977 1.00 88.06 74 PRO A CA 1
ATOM 591 C C . PRO A 1 74 ? 10.732 -6.614 -10.001 1.00 88.06 74 PRO A C 1
ATOM 593 O O . PRO A 1 74 ? 10.936 -7.730 -9.537 1.00 88.06 74 PRO A O 1
ATOM 596 N N . SER A 1 75 ? 11.418 -5.539 -9.586 1.00 88.62 75 SER A N 1
ATOM 597 C CA . SER A 1 75 ? 12.504 -5.629 -8.595 1.00 88.62 75 SER A CA 1
ATOM 598 C C . SER A 1 75 ? 12.060 -6.183 -7.239 1.00 88.62 75 SER A C 1
ATOM 600 O O . SER A 1 75 ? 12.850 -6.829 -6.558 1.00 88.62 75 SER A O 1
ATOM 602 N N . TYR A 1 76 ? 10.799 -5.979 -6.844 1.00 87.44 76 TYR A N 1
ATOM 603 C CA . TYR A 1 76 ? 10.270 -6.554 -5.610 1.00 87.44 76 TYR A CA 1
ATOM 604 C C . TYR A 1 76 ? 10.187 -8.080 -5.702 1.00 87.44 76 TYR A C 1
ATOM 606 O O . TYR A 1 76 ? 10.572 -8.776 -4.767 1.00 87.44 7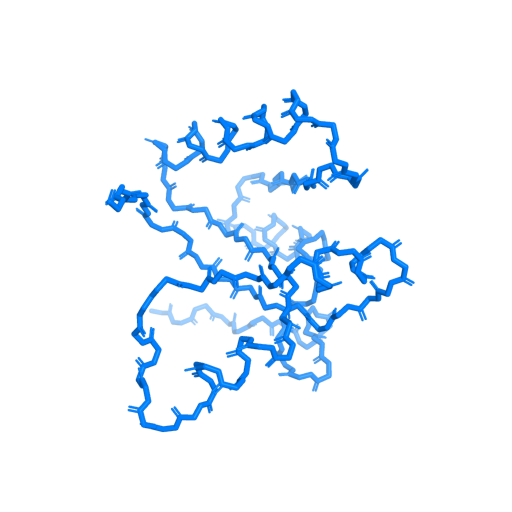6 TYR A O 1
ATOM 614 N N . GLU A 1 77 ? 9.688 -8.607 -6.822 1.00 82.44 77 GLU A N 1
ATOM 615 C CA . GLU A 1 77 ? 9.597 -10.055 -7.036 1.00 82.44 77 GLU A CA 1
ATOM 616 C C . GLU A 1 77 ? 10.986 -10.686 -7.156 1.00 82.44 77 GLU A C 1
ATOM 618 O O . GLU A 1 77 ? 11.225 -11.742 -6.572 1.00 82.44 77 GLU A O 1
ATOM 623 N N . ASP A 1 78 ? 11.917 -10.012 -7.831 1.00 82.75 78 ASP A N 1
ATOM 624 C CA . ASP A 1 78 ? 13.296 -10.482 -7.967 1.00 82.75 78 ASP A CA 1
ATOM 625 C C . ASP A 1 78 ? 14.033 -10.527 -6.616 1.00 82.75 78 ASP A C 1
ATOM 627 O O . ASP A 1 78 ? 14.786 -11.465 -6.356 1.00 82.75 78 ASP A O 1
ATOM 631 N N . GLU A 1 79 ? 13.827 -9.533 -5.743 1.00 80.56 79 GLU A N 1
ATOM 632 C CA . GLU A 1 79 ? 14.513 -9.437 -4.446 1.00 80.56 79 GLU A CA 1
ATOM 633 C C . GLU A 1 79 ? 13.843 -10.253 -3.333 1.00 80.56 79 GLU A C 1
ATOM 635 O O . GLU A 1 79 ? 14.533 -10.800 -2.468 1.00 80.56 79 GLU A O 1
ATOM 640 N N . PHE A 1 80 ? 12.509 -10.318 -3.324 1.00 80.38 80 PHE A N 1
ATOM 641 C CA . PHE A 1 80 ? 11.722 -10.850 -2.205 1.00 80.38 80 PHE A CA 1
ATOM 642 C C . PHE A 1 80 ? 10.801 -12.016 -2.586 1.00 80.38 80 PHE A C 1
ATOM 644 O O . PHE A 1 80 ? 10.281 -12.683 -1.691 1.00 80.38 80 PHE A O 1
ATOM 651 N N . GLY A 1 81 ? 10.595 -12.287 -3.877 1.00 69.69 81 GLY A N 1
ATOM 652 C CA . GLY A 1 81 ? 9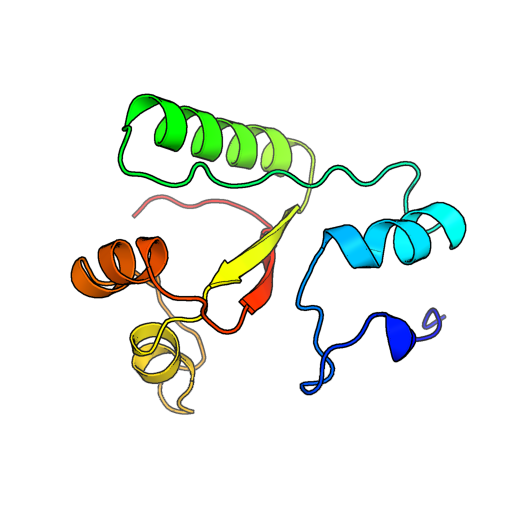.735 -13.371 -4.371 1.00 69.69 81 GLY A CA 1
ATOM 653 C C . GLY A 1 81 ? 10.404 -14.747 -4.394 1.00 69.69 81 GLY A C 1
ATOM 654 O O . GLY A 1 81 ? 9.742 -15.759 -4.614 1.00 69.69 81 GLY A O 1
ATOM 655 N N . SER A 1 82 ? 11.708 -14.808 -4.151 1.00 63.56 82 SER A N 1
ATOM 656 C CA . SER A 1 82 ? 12.490 -16.038 -4.192 1.00 63.56 82 SER A CA 1
ATOM 657 C C . SER A 1 82 ? 12.816 -16.603 -2.805 1.00 63.56 82 SER A C 1
ATOM 659 O O . SER A 1 82 ? 13.215 -15.860 -1.904 1.00 63.56 82 SER A O 1
ATOM 661 N N . ASP A 1 83 ? 12.766 -17.934 -2.671 1.00 60.47 83 ASP A N 1
ATOM 662 C CA . ASP A 1 83 ? 12.979 -18.686 -1.419 1.00 60.47 83 ASP A CA 1
ATOM 663 C C . ASP A 1 83 ? 14.296 -18.372 -0.678 1.00 60.47 83 ASP A C 1
ATOM 665 O O . ASP A 1 83 ? 14.420 -18.652 0.514 1.00 60.47 83 ASP A O 1
ATOM 669 N N . TRP A 1 84 ? 15.291 -17.793 -1.357 1.00 56.91 84 TRP A N 1
ATOM 670 C CA . TRP A 1 84 ? 16.608 -17.513 -0.785 1.00 56.91 84 TRP A CA 1
ATOM 671 C C . TRP A 1 84 ? 16.680 -16.252 0.086 1.00 56.91 84 TRP A C 1
ATOM 673 O O . TRP A 1 84 ? 17.558 -16.190 0.943 1.00 56.91 84 TRP A O 1
ATOM 683 N N . ASN A 1 85 ? 15.764 -15.288 -0.070 1.00 57.56 85 ASN A N 1
ATOM 684 C CA . ASN A 1 85 ? 15.810 -14.024 0.680 1.00 57.56 85 ASN A CA 1
ATOM 685 C C . ASN A 1 85 ? 14.777 -13.906 1.811 1.00 57.56 85 ASN A C 1
ATOM 687 O O . ASN A 1 85 ? 14.799 -12.914 2.533 1.00 57.56 85 ASN A O 1
ATOM 691 N N . LEU A 1 86 ? 13.896 -14.898 2.016 1.00 65.75 86 LEU A N 1
ATOM 692 C CA . LEU A 1 86 ? 12.904 -14.961 3.114 1.00 65.75 86 LEU A CA 1
ATOM 693 C C . LEU A 1 86 ? 12.149 -13.642 3.406 1.00 65.75 86 LEU A C 1
ATOM 695 O O . LEU A 1 86 ? 11.716 -13.410 4.536 1.00 65.75 86 LEU A O 1
ATOM 699 N N . GLY A 1 87 ? 11.991 -12.754 2.421 1.00 69.19 87 GLY A N 1
ATOM 700 C CA . GLY A 1 87 ? 11.357 -11.457 2.652 1.00 69.19 87 GLY A CA 1
ATOM 701 C C . GLY A 1 87 ? 12.200 -10.451 3.462 1.00 69.19 87 GLY A C 1
ATOM 702 O O . GLY A 1 87 ? 11.639 -9.491 3.985 1.00 69.19 87 GLY A O 1
ATOM 703 N N . GLN A 1 88 ? 13.508 -10.666 3.643 1.00 78.06 88 GLN A N 1
ATOM 704 C CA . GLN A 1 88 ? 14.360 -9.839 4.504 1.00 78.06 88 GLN A CA 1
ATOM 705 C C . GLN A 1 88 ? 14.991 -8.668 3.749 1.00 78.06 88 GLN A C 1
ATOM 707 O O . GLN A 1 88 ? 15.634 -8.855 2.722 1.00 78.06 88 GLN A O 1
ATOM 712 N N . GLY A 1 89 ? 14.862 -7.458 4.297 1.00 84.38 89 GLY A N 1
ATOM 713 C CA . GLY A 1 89 ? 15.502 -6.257 3.761 1.00 84.38 89 GLY A CA 1
ATOM 714 C C . GLY A 1 89 ? 14.582 -5.042 3.744 1.00 84.38 89 GLY A C 1
ATOM 715 O O . GLY A 1 89 ? 13.470 -5.069 4.272 1.00 84.38 89 GLY A O 1
ATOM 716 N N . ILE A 1 90 ? 15.074 -3.962 3.139 1.00 87.56 90 ILE A N 1
ATOM 717 C CA . ILE A 1 90 ? 14.297 -2.757 2.844 1.00 87.56 90 ILE A CA 1
ATOM 718 C C . ILE A 1 90 ? 14.182 -2.679 1.330 1.00 87.56 90 ILE A C 1
ATOM 720 O O . ILE A 1 90 ? 15.185 -2.495 0.645 1.00 87.56 90 ILE A O 1
ATOM 724 N N . PHE A 1 91 ? 12.963 -2.831 0.825 1.00 88.00 91 PHE A N 1
ATOM 725 C CA . PHE A 1 91 ? 12.706 -2.689 -0.597 1.00 88.00 91 PHE A CA 1
ATOM 726 C C . PHE A 1 91 ? 12.818 -1.222 -1.026 1.00 88.00 91 PHE A C 1
ATOM 728 O O . PHE A 1 91 ? 12.147 -0.350 -0.465 1.00 88.00 91 PHE A O 1
ATOM 735 N N . CYS A 1 92 ? 13.621 -0.969 -2.057 1.00 89.00 92 CYS A N 1
ATOM 736 C CA . CYS A 1 92 ? 13.832 0.352 -2.637 1.00 89.00 92 CYS A CA 1
ATOM 737 C C . CYS A 1 92 ? 13.565 0.293 -4.149 1.00 89.00 92 CYS A C 1
ATOM 739 O O . CYS A 1 92 ? 14.443 -0.145 -4.892 1.00 89.00 92 CYS A O 1
ATOM 741 N N . PRO A 1 93 ? 12.393 0.758 -4.629 1.00 88.81 93 PRO A N 1
ATOM 742 C CA . PRO A 1 93 ? 12.098 0.793 -6.057 1.00 88.81 93 PRO A CA 1
ATOM 743 C C . PRO A 1 93 ? 13.162 1.565 -6.837 1.00 88.81 93 PRO A C 1
ATOM 745 O O . PRO A 1 93 ? 13.629 2.625 -6.407 1.00 88.81 93 PRO A O 1
ATOM 748 N N . THR A 1 94 ? 13.494 1.088 -8.031 1.00 91.19 94 THR A N 1
ATOM 749 C CA . THR A 1 94 ? 14.437 1.780 -8.910 1.00 91.19 94 THR A CA 1
ATOM 750 C C . THR A 1 94 ? 13.851 3.100 -9.429 1.00 91.19 94 THR A C 1
ATOM 752 O O . THR A 1 94 ? 12.633 3.299 -9.508 1.00 91.19 94 THR A O 1
ATOM 755 N N . ALA A 1 95 ? 14.720 4.022 -9.859 1.00 89.56 95 ALA A N 1
ATOM 756 C CA . ALA A 1 95 ? 14.282 5.278 -10.473 1.00 89.56 95 ALA A CA 1
ATOM 757 C C . ALA A 1 95 ? 13.432 5.046 -11.739 1.00 89.56 95 ALA A C 1
ATOM 759 O O . ALA A 1 95 ? 12.488 5.794 -11.998 1.00 89.56 95 ALA A O 1
ATOM 760 N N . ALA A 1 96 ? 13.741 3.993 -12.504 1.00 91.31 96 ALA A N 1
ATOM 761 C CA . ALA A 1 96 ? 12.985 3.607 -13.691 1.00 91.31 96 ALA A CA 1
ATOM 762 C C . ALA A 1 96 ? 11.565 3.150 -13.329 1.00 91.31 96 ALA A C 1
ATOM 764 O O . ALA A 1 96 ? 10.599 3.627 -13.920 1.00 91.31 96 ALA A O 1
ATOM 765 N N . GLU A 1 97 ? 11.412 2.308 -12.308 1.00 90.88 97 GLU A N 1
ATOM 766 C CA . GLU A 1 97 ? 10.101 1.848 -11.829 1.00 90.88 97 GLU A CA 1
ATOM 767 C C . GLU A 1 97 ? 9.259 2.997 -11.265 1.00 90.88 97 GLU A C 1
ATOM 769 O O . GLU A 1 97 ? 8.071 3.121 -11.583 1.00 90.88 97 GLU A O 1
ATOM 774 N N . CYS A 1 98 ? 9.892 3.908 -10.517 1.00 87.75 98 CYS A N 1
ATOM 775 C CA . CYS A 1 98 ? 9.251 5.137 -10.051 1.00 87.75 98 CYS A CA 1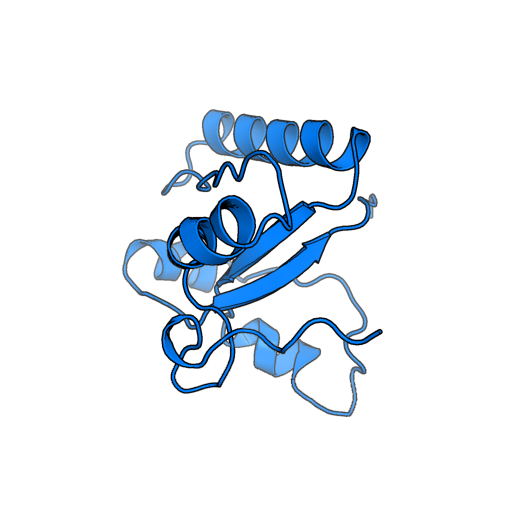
ATOM 776 C C . CYS A 1 98 ? 8.685 5.969 -11.213 1.00 87.75 98 CYS A C 1
ATOM 778 O O . CYS A 1 98 ? 7.591 6.524 -11.097 1.00 87.75 98 CYS A O 1
ATOM 780 N N . GLN A 1 99 ? 9.396 6.044 -12.344 1.00 88.69 99 GLN A N 1
ATOM 781 C CA . GLN A 1 99 ? 8.903 6.713 -13.551 1.00 88.69 99 GLN A CA 1
ATOM 782 C C . GLN A 1 99 ? 7.809 5.911 -14.265 1.00 88.69 99 GLN A C 1
ATOM 784 O O . GLN A 1 99 ? 6.803 6.491 -14.676 1.00 88.69 99 GLN A O 1
ATOM 789 N N . MET A 1 100 ? 7.961 4.589 -14.394 1.00 89.19 100 MET A N 1
ATOM 790 C CA . MET A 1 100 ? 6.979 3.725 -15.061 1.00 89.19 100 MET A CA 1
ATOM 791 C C . MET A 1 100 ? 5.604 3.800 -14.394 1.00 89.19 100 MET A C 1
ATOM 793 O O . MET A 1 100 ? 4.590 3.807 -15.092 1.00 89.19 100 MET A O 1
ATOM 797 N N . ARG A 1 101 ? 5.557 3.963 -13.067 1.00 86.31 101 ARG A N 1
ATOM 798 C CA . ARG A 1 101 ? 4.320 4.154 -12.289 1.00 86.31 101 ARG A CA 1
ATOM 799 C C . ARG A 1 101 ? 3.448 5.322 -12.766 1.00 86.31 101 ARG A C 1
ATOM 801 O O . ARG A 1 101 ? 2.241 5.320 -12.527 1.00 86.31 101 ARG A O 1
ATOM 808 N N . LEU A 1 102 ? 4.018 6.316 -13.450 1.00 85.00 102 LEU A N 1
ATOM 809 C CA . LEU A 1 102 ? 3.242 7.421 -14.021 1.00 85.00 102 LEU A CA 1
ATOM 810 C C . LEU A 1 102 ? 2.404 7.003 -15.236 1.00 85.00 102 LEU A C 1
ATOM 812 O O . LEU A 1 102 ? 1.354 7.597 -15.482 1.00 85.00 102 LEU A O 1
ATOM 816 N N . TYR A 1 103 ? 2.852 5.989 -15.977 1.00 86.25 103 TYR A N 1
ATOM 817 C CA . TYR A 1 103 ? 2.291 5.610 -17.276 1.00 86.25 103 TYR A CA 1
ATOM 818 C C . TYR A 1 103 ? 1.708 4.193 -17.297 1.00 86.25 103 TYR A C 1
ATOM 820 O O . TYR A 1 103 ? 0.925 3.868 -18.188 1.00 86.25 103 TYR A O 1
ATOM 828 N N . GLN A 1 104 ? 2.069 3.352 -16.328 1.00 85.25 104 GLN A N 1
ATOM 829 C CA . GLN A 1 104 ? 1.691 1.944 -16.264 1.00 85.25 104 GLN A CA 1
ATOM 830 C C . GLN A 1 104 ? 0.981 1.613 -14.952 1.00 85.25 104 GLN A C 1
ATOM 832 O O . GLN A 1 104 ? 1.162 2.271 -13.927 1.00 85.25 104 GLN A O 1
ATOM 837 N N . ARG A 1 105 ? 0.138 0.579 -15.002 1.00 81.44 105 ARG A N 1
ATOM 838 C CA . ARG A 1 105 ? -0.471 -0.029 -13.817 1.00 81.44 105 ARG A CA 1
ATOM 839 C C . ARG A 1 105 ? 0.280 -1.311 -13.497 1.00 81.44 105 ARG A C 1
ATOM 841 O O . ARG A 1 105 ? 0.538 -2.096 -14.402 1.00 81.44 105 ARG A O 1
ATOM 848 N N . PHE A 1 106 ? 0.560 -1.511 -12.220 1.00 84.12 106 PHE A N 1
ATOM 849 C CA . PHE A 1 106 ? 1.177 -2.719 -11.694 1.00 84.12 106 PHE A CA 1
ATOM 850 C C . PHE A 1 106 ? 0.155 -3.512 -10.885 1.00 84.12 106 PHE A C 1
ATOM 852 O O . PHE A 1 106 ? -0.854 -2.956 -10.430 1.00 84.12 106 PHE A O 1
ATOM 859 N N . THR A 1 107 ? 0.431 -4.800 -10.697 1.00 83.19 107 THR A N 1
ATOM 860 C CA . THR A 1 107 ? -0.253 -5.605 -9.684 1.00 83.19 107 THR A CA 1
ATOM 861 C C . THR A 1 107 ? -0.062 -4.945 -8.326 1.00 83.19 107 THR A C 1
ATOM 863 O O . THR A 1 107 ? 0.993 -4.374 -8.050 1.00 83.19 107 THR A O 1
ATOM 866 N N . ARG A 1 108 ? -1.087 -4.984 -7.478 1.00 83.75 108 ARG A N 1
ATOM 867 C CA . ARG A 1 108 ? -1.018 -4.407 -6.138 1.00 83.75 108 ARG A CA 1
ATOM 868 C C . ARG A 1 108 ? -1.019 -5.488 -5.087 1.00 83.75 108 ARG A C 1
ATOM 870 O O . ARG A 1 108 ? -1.700 -6.497 -5.230 1.00 83.75 108 ARG A O 1
ATOM 877 N N . HIS A 1 109 ? -0.290 -5.230 -4.013 1.00 81.69 109 HIS A N 1
ATOM 878 C CA . HIS A 1 109 ? -0.310 -6.071 -2.833 1.00 81.69 109 HIS A CA 1
ATOM 879 C C . HIS A 1 109 ? -0.771 -5.265 -1.624 1.00 81.69 109 HIS A C 1
ATOM 881 O O . HIS A 1 109 ? -0.357 -4.118 -1.434 1.00 81.69 109 HIS A O 1
ATOM 887 N N . CYS A 1 110 ? -1.653 -5.862 -0.824 1.00 84.88 110 CYS A N 1
ATOM 888 C CA . CYS A 1 110 ? -2.141 -5.272 0.414 1.00 84.88 110 CYS A CA 1
ATOM 889 C C . CYS A 1 110 ? -1.365 -5.832 1.600 1.00 84.88 110 CYS A C 1
ATOM 891 O O . CYS A 1 110 ? -1.316 -7.042 1.798 1.00 84.88 110 CYS A O 1
ATOM 893 N N . VAL A 1 111 ? -0.811 -4.942 2.416 1.00 86.56 111 VAL A N 1
ATOM 894 C CA . VAL A 1 111 ? -0.062 -5.295 3.625 1.00 86.56 111 VAL A CA 1
ATOM 895 C C . VAL A 1 111 ? -0.507 -4.439 4.798 1.00 86.56 111 VAL A C 1
ATOM 897 O O . VAL A 1 111 ? -1.184 -3.422 4.634 1.00 86.56 111 VAL A O 1
ATOM 900 N N . VAL A 1 112 ? -0.119 -4.857 5.998 1.00 90.31 112 VAL A N 1
ATOM 901 C CA . VAL A 1 112 ? -0.368 -4.105 7.225 1.00 90.31 112 VAL A CA 1
ATOM 902 C C . VAL A 1 112 ? 0.949 -3.530 7.723 1.00 90.31 112 VAL A C 1
ATOM 904 O O . VAL A 1 112 ? 1.886 -4.265 8.029 1.00 90.31 112 VAL A O 1
ATOM 907 N N . LEU A 1 113 ? 1.011 -2.207 7.811 1.00 92.06 113 LEU A N 1
ATOM 908 C CA . LEU A 1 113 ? 2.106 -1.491 8.443 1.00 92.06 113 LEU A CA 1
ATOM 909 C C . LEU A 1 113 ? 1.863 -1.440 9.953 1.00 92.06 113 LEU A C 1
ATOM 911 O O . LEU A 1 113 ? 0.810 -0.984 10.400 1.00 92.06 113 LEU A O 1
ATOM 915 N N . TYR A 1 114 ? 2.849 -1.884 10.730 1.00 92.06 114 TYR A N 1
ATOM 916 C CA . TYR A 1 114 ? 2.797 -1.893 12.199 1.00 92.06 114 TYR A CA 1
ATOM 917 C C . TYR A 1 114 ? 3.758 -0.894 12.853 1.00 92.06 114 TYR A C 1
ATOM 919 O O . TYR A 1 114 ? 3.707 -0.696 14.064 1.00 92.06 114 TYR A O 1
ATOM 927 N N . GLY A 1 115 ? 4.636 -0.260 12.078 1.00 91.00 115 GLY A N 1
ATOM 928 C CA . GLY A 1 115 ? 5.610 0.691 12.595 1.00 91.00 115 GLY A CA 1
ATOM 929 C C . GLY A 1 115 ? 6.482 1.282 11.496 1.00 91.00 115 GLY A C 1
ATOM 930 O O . GLY A 1 115 ? 6.336 0.941 10.323 1.00 91.00 115 GLY A O 1
ATOM 931 N N . LYS A 1 116 ? 7.395 2.164 11.904 1.00 89.25 116 LYS A N 1
ATOM 932 C CA . LYS A 1 116 ? 8.437 2.748 11.056 1.00 89.25 116 LYS A CA 1
ATOM 933 C C . LYS A 1 116 ? 9.806 2.584 11.715 1.00 89.25 116 LYS A C 1
ATOM 935 O O . LYS A 1 116 ? 9.896 2.561 12.942 1.00 89.25 116 LYS A O 1
ATOM 940 N N . GLY A 1 117 ? 10.851 2.503 10.901 1.00 86.62 117 GLY A N 1
ATOM 941 C CA . GLY A 1 117 ? 12.248 2.484 11.333 1.00 86.62 117 GLY A CA 1
ATOM 942 C C . GLY A 1 117 ? 13.063 3.540 10.592 1.00 86.62 117 GLY A C 1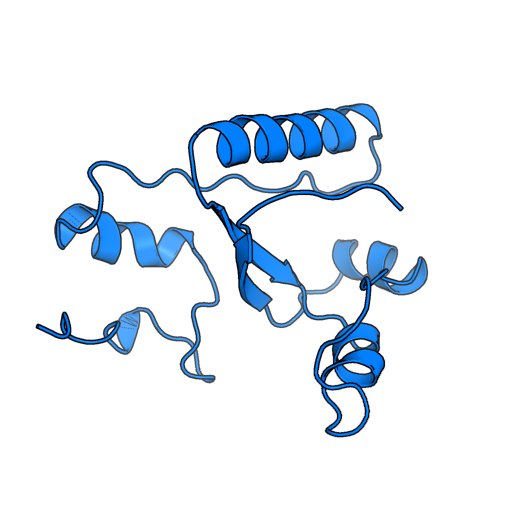
ATOM 943 O O . GLY A 1 117 ? 12.599 4.105 9.604 1.00 86.62 117 GLY A O 1
ATOM 944 N N . VAL A 1 118 ? 14.269 3.803 11.084 1.00 80.94 118 VAL A N 1
ATOM 945 C CA . VAL A 1 118 ? 15.291 4.595 10.387 1.00 80.94 118 VAL A CA 1
ATOM 946 C C . VAL A 1 118 ? 16.458 3.676 10.047 1.00 80.94 118 VAL A C 1
ATOM 948 O O . VAL A 1 118 ? 16.739 2.750 10.812 1.00 80.94 118 VAL A O 1
ATOM 951 N N . GLN A 1 119 ? 17.084 3.911 8.895 1.00 60.34 119 GLN A N 1
ATOM 952 C CA . GLN A 1 119 ? 18.295 3.215 8.466 1.00 60.34 119 GLN A CA 1
ATOM 953 C C . GLN A 1 119 ? 19.541 3.960 8.943 1.00 60.34 119 GLN A C 1
ATOM 955 O O . GLN A 1 119 ? 19.516 5.212 8.914 1.00 60.34 119 GLN A O 1
#

InterPro domains:
  IPR038765 Papain-like cysteine peptidase superfamily [SSF54001] (40-119)

Radius of gyration: 16.04 Å; chains: 1; bounding box: 40×38×34 Å

Foldseek 3Di:
DDDPPDDCVQADPVRAHQDPVSCQCVCCVVPVDVGDDDDDQDQDDPPVSNVVVVVVVQVVLVVFKDKDKDFCDPVNCVQQVDPPNVNDDDDDDDPVVSVVVNPDGGGIDIDIDNDDDDD

Sequence (119 aa):
MLLAGVHSRYQSESHGVDRLEDLRPFMVDGGYVREMIVHHRPRGFVQAEQNDFEMLIENLLAKGPVVVAFDVFPSYEDEFGSDWNLGQGIFCPTAAECQMRLYQRFTRHCVVLYGKGVQ

Organism: Brassica oleracea (NCBI:txid3712)

pLDDT: mean 83.49, std 11.07, range [36.91, 95.5]

Secondary structure (DSSP, 8-state):
----PPPGGG--TTSS-S-TTTTHHHHHHTTS-S--------SS--HHHHHHHHHHHHHHHTTS-EEEEEE--HHHHHHHSSTTSTT-S-----HHHHHHTTT----EEEEEE------